Protein AF-T1A2C9-F1 (afdb_monomer)

Solvent-accessible surface area (backbone atoms only — not comparable to full-atom values): 6250 Å² total; per-residue (Å²): 128,85,58,58,80,65,56,76,73,58,48,71,70,52,50,52,50,49,52,54,54,62,72,72,52,86,81,64,80,43,81,91,70,61,66,68,59,52,55,54,50,50,47,36,34,69,59,21,40,70,97,55,68,22,66,33,47,27,81,62,20,31,93,72,24,67,29,54,97,88,28,68,60,53,62,45,53,55,66,73,56,54,53,52,48,42,52,27,14,45,73,54,78,42,86,41,73,72,55,23,63,46,34,63,36,55,132

InterPro domains:
  IPR009056 Cytochrome c-like domain [PF00034] (39-98)
  IPR009056 Cytochrome c-like domain [PS51007] (36-107)
  IPR036909 Cytochrome c-like domain superfamily [G3DSA:1.10.760.10] (38-107)
  IPR036909 Cytochrome c-like domain superfamily [SSF46626] (34-106)
  IPR050597 Cytochrome c Oxidase Subunit [PTHR33751] (2-106)

Foldseek 3Di:
DPCPVVVVPDDPVRVVVVVVVVVPDDQDAADDDPPVVVVVVLCCQQQNDVVLPQHRVCVQCNN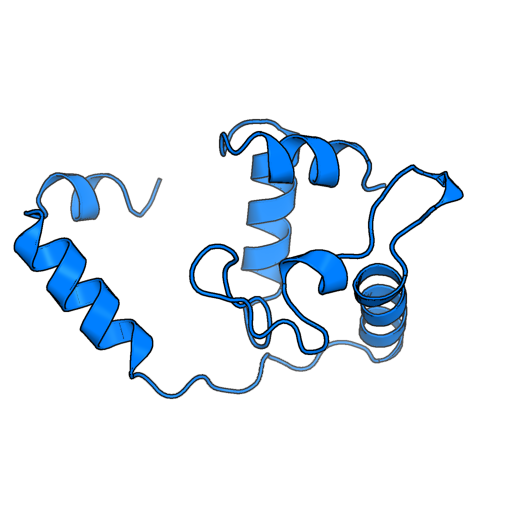QQCHDPVGHRPGRDYPVVVVVVLVCLCVVVPPDPVSVVNSVSDD

Mean predicted aligned error: 3.42 Å

Radius of gyration: 15.53 Å; Cα contacts (8 Å, |Δi|>4): 91; chains: 1; bounding box: 36×29×38 Å

pLDDT: mean 94.44, std 5.2, range [60.56, 98.38]

Sequence (107 aa):
AYMYGMASQLSNATIDALAKYFSHQKTGPGKPHPAAEVAAGDKIFHHGIPSQGVPACAACHGPQGLGSKQFPRLAGQHAKYIMKQLQSFQSNMRQVAIMHGVATTLP

Nearest PDB structures (foldseek):
  1h1o-assembly2_B  TM=9.411E-01  e=1.264E-06  Acidithiobacillus ferrooxidans
  1h1o-assembly1_A  TM=9.266E-01  e=1.433E-06  Acidithiobacillus ferrooxidans
  8smr-assembly1_N  TM=9.245E-01  e=2.518E-06  Pseudomonas aeruginosa
  8uf3-assembly2_B  TM=9.086E-01  e=4.712E-06  Neisseria gonorrhoeae F62
  8yts-assembly2_B  TM=6.860E-01  e=6.856E-02  Thioalkalivibrio paradoxus ARh 1

Structure (mmCIF, N/CA/C/O backbone):
data_AF-T1A2C9-F1
#
_entry.id   AF-T1A2C9-F1
#
loop_
_atom_site.group_PDB
_atom_site.id
_atom_site.type_symbol
_atom_site.label_atom_id
_atom_site.label_alt_id
_atom_site.label_comp_id
_atom_site.label_asym_id
_atom_site.label_entity_id
_atom_site.label_seq_id
_atom_site.pdbx_PDB_ins_code
_atom_site.Cartn_x
_atom_site.Cartn_y
_atom_site.Cartn_z
_atom_site.occupancy
_atom_site.B_iso_or_equiv
_atom_site.auth_seq_id
_atom_site.auth_comp_id
_atom_site.auth_asym_id
_atom_site.auth_atom_id
_atom_site.pdbx_PDB_model_num
ATOM 1 N N . ALA A 1 1 ? 17.066 3.823 3.200 1.00 60.56 1 ALA A N 1
ATOM 2 C CA . ALA A 1 1 ? 16.845 4.168 1.783 1.00 60.56 1 ALA A CA 1
ATOM 3 C C . ALA A 1 1 ? 17.400 3.059 0.882 1.00 60.56 1 ALA A C 1
ATOM 5 O O . ALA A 1 1 ? 18.451 3.224 0.287 1.00 60.56 1 ALA A O 1
ATOM 6 N N . TYR A 1 2 ? 16.719 1.909 0.804 1.00 83.31 2 TYR A N 1
ATOM 7 C CA . TYR A 1 2 ? 17.237 0.751 0.056 1.00 83.31 2 TYR A CA 1
ATOM 8 C C . TYR A 1 2 ? 17.085 0.898 -1.464 1.00 83.31 2 TYR A C 1
ATOM 10 O O . TYR A 1 2 ? 17.934 0.437 -2.209 1.00 83.31 2 TYR A O 1
ATOM 18 N N . MET A 1 3 ? 16.025 1.569 -1.930 1.00 92.12 3 MET A N 1
ATOM 19 C CA . MET A 1 3 ? 15.658 1.571 -3.352 1.00 92.12 3 MET A CA 1
ATOM 20 C C . MET A 1 3 ? 16.298 2.686 -4.187 1.00 92.12 3 MET A C 1
ATOM 22 O O . MET A 1 3 ? 16.319 2.563 -5.403 1.00 92.12 3 MET A O 1
ATOM 26 N N . TYR A 1 4 ? 16.816 3.761 -3.578 1.00 90.69 4 TYR A N 1
ATOM 27 C CA . TYR A 1 4 ? 17.196 4.973 -4.321 1.00 90.69 4 TYR A CA 1
ATOM 28 C C . TYR A 1 4 ? 18.342 4.728 -5.315 1.00 90.69 4 TYR A C 1
ATOM 30 O O . TYR A 1 4 ? 18.202 5.055 -6.485 1.00 90.69 4 TYR A O 1
ATOM 38 N N . GLY A 1 5 ? 19.429 4.074 -4.886 1.00 92.88 5 GLY A N 1
ATOM 39 C CA . GLY A 1 5 ? 20.586 3.812 -5.756 1.00 92.88 5 GLY A CA 1
ATOM 40 C C . GLY A 1 5 ? 20.330 2.788 -6.869 1.00 92.88 5 GLY A C 1
ATOM 41 O O . GLY A 1 5 ? 20.946 2.866 -7.928 1.00 92.88 5 GLY A O 1
ATOM 42 N N . MET A 1 6 ? 19.407 1.842 -6.649 1.00 92.38 6 MET A N 1
ATOM 43 C CA . MET A 1 6 ? 18.968 0.906 -7.692 1.00 92.38 6 MET A CA 1
ATOM 44 C C . MET A 1 6 ? 18.034 1.599 -8.687 1.00 92.38 6 MET A C 1
ATOM 46 O O . MET A 1 6 ? 18.190 1.441 -9.893 1.00 92.38 6 MET A O 1
ATOM 50 N N . ALA A 1 7 ? 17.076 2.385 -8.187 1.00 94.69 7 ALA A N 1
ATOM 51 C CA . ALA A 1 7 ? 16.072 3.047 -9.012 1.00 94.69 7 ALA A CA 1
ATOM 52 C C . ALA A 1 7 ? 16.651 4.190 -9.857 1.00 94.69 7 ALA A C 1
ATOM 54 O O . ALA A 1 7 ? 16.194 4.394 -10.978 1.00 94.69 7 ALA A O 1
ATOM 55 N N . SER A 1 8 ? 17.668 4.906 -9.361 1.00 95.12 8 SER A N 1
ATOM 56 C CA . SER A 1 8 ? 18.267 6.056 -10.055 1.00 95.12 8 SER A CA 1
ATOM 57 C C . SER A 1 8 ? 18.933 5.708 -11.388 1.00 95.12 8 SER A C 1
ATOM 59 O O . SER A 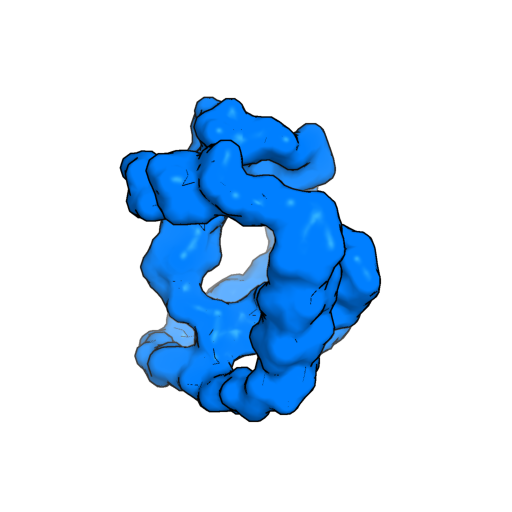1 8 ? 19.244 6.606 -12.162 1.00 95.12 8 SER A O 1
ATOM 61 N N . GLN A 1 9 ? 19.184 4.424 -11.644 1.00 94.25 9 GLN A N 1
ATOM 62 C CA . GLN A 1 9 ? 19.841 3.934 -12.857 1.00 94.25 9 GLN A CA 1
ATOM 63 C C . GLN A 1 9 ? 18.852 3.343 -13.875 1.00 94.25 9 GLN A C 1
ATOM 65 O O . GLN A 1 9 ? 19.263 2.904 -14.947 1.00 94.25 9 GLN A O 1
ATOM 70 N N . LEU A 1 10 ? 17.556 3.288 -13.554 1.00 96.50 10 LEU A N 1
ATOM 71 C CA . LEU A 1 10 ? 16.564 2.646 -14.413 1.00 96.50 10 LEU A CA 1
ATOM 72 C C . LEU A 1 10 ? 16.051 3.608 -15.487 1.00 96.50 10 LEU A C 1
ATOM 74 O O . LEU A 1 10 ? 15.687 4.746 -15.204 1.00 96.50 10 LEU A O 1
ATOM 78 N N . SER A 1 11 ? 15.949 3.110 -16.720 1.00 97.88 11 SER A N 1
ATOM 79 C CA . SER A 1 11 ? 15.235 3.803 -17.797 1.00 97.88 11 SER A CA 1
ATOM 80 C C . SER A 1 11 ? 13.717 3.618 -17.664 1.00 97.88 11 SER A C 1
ATOM 82 O O . SER A 1 11 ? 13.262 2.639 -17.068 1.00 97.88 11 SER A O 1
ATOM 84 N N . ASN A 1 12 ? 12.918 4.488 -18.295 1.00 97.38 12 ASN A N 1
ATOM 85 C CA . ASN A 1 12 ? 11.455 4.332 -18.337 1.00 97.38 12 ASN A CA 1
ATOM 86 C C . ASN A 1 12 ? 11.030 2.976 -18.928 1.00 97.38 12 ASN A C 1
ATOM 88 O O . ASN A 1 12 ? 10.170 2.302 -18.370 1.00 97.38 12 ASN A O 1
ATOM 92 N N . ALA A 1 13 ? 11.691 2.524 -20.000 1.00 97.88 13 ALA A N 1
ATOM 93 C CA . ALA A 1 13 ? 11.415 1.219 -20.602 1.00 97.88 13 ALA A CA 1
ATOM 94 C C . ALA A 1 13 ? 11.711 0.062 -19.631 1.00 97.88 13 ALA A C 1
ATOM 96 O O . ALA A 1 13 ? 10.966 -0.917 -19.573 1.00 97.88 13 ALA A O 1
ATOM 97 N N . THR A 1 14 ? 12.777 0.183 -18.832 1.00 97.94 14 THR A N 1
ATOM 98 C CA . THR A 1 14 ? 13.115 -0.801 -17.796 1.00 97.94 14 THR A CA 1
ATOM 99 C C . THR A 1 14 ? 12.094 -0.787 -16.662 1.00 97.94 14 THR A C 1
ATOM 101 O O . THR A 1 14 ? 11.686 -1.855 -16.211 1.00 97.94 14 THR A O 1
ATOM 104 N N . ILE A 1 15 ? 11.644 0.393 -16.222 1.00 97.56 15 ILE A N 1
ATOM 105 C CA . ILE A 1 15 ? 10.585 0.530 -15.211 1.00 97.56 15 ILE A CA 1
ATOM 106 C C . ILE A 1 15 ? 9.311 -0.180 -15.687 1.00 97.56 15 ILE A C 1
ATOM 108 O O . ILE A 1 15 ? 8.760 -0.994 -14.944 1.00 97.56 15 ILE A O 1
ATOM 112 N N . ASP A 1 16 ? 8.897 0.041 -16.935 1.00 97.31 16 ASP A N 1
ATOM 113 C CA . ASP A 1 16 ? 7.717 -0.606 -17.517 1.00 97.31 16 ASP A CA 1
ATOM 114 C C . ASP A 1 16 ? 7.875 -2.126 -17.629 1.00 97.31 16 ASP A C 1
ATOM 116 O O . ASP A 1 16 ? 6.944 -2.880 -17.329 1.00 97.31 16 ASP A O 1
ATOM 120 N N . ALA A 1 17 ? 9.052 -2.597 -18.048 1.00 97.81 17 ALA A N 1
ATOM 121 C CA . ALA A 1 17 ? 9.342 -4.023 -18.148 1.00 97.81 17 ALA A CA 1
ATOM 122 C C . ALA A 1 17 ? 9.309 -4.705 -16.772 1.00 97.81 17 ALA A C 1
ATOM 124 O O . ALA A 1 17 ? 8.693 -5.762 -16.626 1.00 97.81 17 ALA A O 1
ATOM 125 N N . LEU A 1 18 ? 9.903 -4.082 -15.748 1.00 97.38 18 LEU A N 1
ATOM 126 C CA . LEU A 1 18 ? 9.867 -4.580 -14.373 1.00 97.38 18 LEU A CA 1
ATOM 127 C C . LEU A 1 18 ? 8.440 -4.569 -13.816 1.00 97.38 18 LEU A C 1
ATOM 129 O O . LEU A 1 18 ? 8.010 -5.564 -13.234 1.00 97.38 18 LEU A O 1
ATOM 133 N N . ALA A 1 19 ? 7.679 -3.492 -14.034 1.00 95.94 19 ALA A N 1
ATOM 134 C CA . ALA A 1 19 ? 6.284 -3.408 -13.610 1.00 95.94 19 ALA A CA 1
ATOM 135 C C . ALA A 1 19 ? 5.444 -4.540 -14.224 1.00 95.94 19 ALA A C 1
ATOM 137 O O . ALA A 1 19 ? 4.736 -5.248 -13.502 1.00 95.94 19 ALA A O 1
ATOM 138 N N . LYS A 1 20 ? 5.589 -4.782 -15.535 1.00 96.81 20 LYS A N 1
ATOM 139 C CA . LYS A 1 20 ? 4.952 -5.916 -16.221 1.00 96.81 20 LYS A CA 1
ATOM 140 C C . LYS A 1 20 ? 5.399 -7.245 -15.621 1.00 96.81 20 LYS A C 1
ATOM 142 O O . LYS A 1 20 ? 4.542 -8.054 -15.274 1.00 96.81 20 LYS A O 1
ATOM 147 N N . TYR A 1 21 ? 6.699 -7.459 -15.442 1.00 97.19 21 TYR A N 1
ATOM 148 C CA . TYR A 1 21 ? 7.241 -8.702 -14.894 1.00 97.19 21 TYR A CA 1
ATOM 149 C C . TYR A 1 21 ? 6.680 -9.023 -13.500 1.00 97.19 21 TYR A C 1
ATOM 151 O O . TYR A 1 21 ? 6.134 -10.106 -13.293 1.00 97.19 21 TYR A O 1
ATOM 159 N N . PHE A 1 22 ? 6.743 -8.082 -12.553 1.00 95.88 22 PHE A N 1
ATOM 160 C CA . PHE A 1 22 ? 6.241 -8.300 -11.191 1.00 95.88 22 PHE A CA 1
ATOM 161 C C . PHE A 1 22 ? 4.713 -8.418 -11.125 1.00 95.88 22 PHE A C 1
ATOM 163 O O . PHE A 1 22 ? 4.215 -9.172 -10.293 1.00 95.88 22 PHE A O 1
ATOM 170 N N . SER A 1 23 ? 3.965 -7.751 -12.014 1.00 94.06 23 SER A N 1
ATOM 171 C CA . SER A 1 23 ? 2.498 -7.881 -12.059 1.00 94.06 23 SER A CA 1
ATOM 172 C C . SER A 1 23 ? 2.004 -9.281 -12.456 1.00 94.06 23 SER A C 1
ATOM 174 O O . SER A 1 23 ? 0.902 -9.661 -12.072 1.00 94.06 23 SER A O 1
ATOM 176 N N . HIS A 1 24 ? 2.818 -10.060 -13.178 1.00 94.38 24 HIS A N 1
ATOM 177 C CA . HIS A 1 24 ? 2.484 -11.430 -13.588 1.00 94.38 24 HIS A CA 1
ATOM 178 C C . HIS A 1 24 ? 2.954 -12.499 -12.591 1.00 94.38 24 HIS A C 1
ATOM 180 O O . HIS A 1 24 ? 2.648 -13.680 -12.764 1.00 94.38 24 HIS A O 1
ATOM 186 N N . GLN A 1 25 ? 3.709 -12.127 -11.555 1.00 94.75 25 GLN A N 1
ATOM 187 C CA . GLN A 1 25 ? 4.167 -13.097 -10.566 1.00 94.75 25 GLN A CA 1
ATOM 188 C C . GLN A 1 25 ? 3.021 -13.552 -9.663 1.00 94.75 25 GLN A C 1
ATOM 190 O O . GLN A 1 25 ? 2.144 -12.782 -9.276 1.00 94.75 25 GLN A O 1
ATOM 195 N N . LYS A 1 26 ? 3.057 -14.830 -9.281 1.00 88.25 26 LYS A N 1
ATOM 196 C CA . LYS A 1 26 ? 2.099 -15.388 -8.326 1.00 88.25 26 LYS A CA 1
ATOM 197 C C . LYS A 1 26 ? 2.381 -14.825 -6.935 1.00 88.25 26 LYS A C 1
ATOM 199 O O . LYS A 1 26 ? 3.481 -14.978 -6.411 1.00 88.25 26 LYS A O 1
ATOM 204 N N . THR A 1 27 ? 1.377 -14.215 -6.316 1.00 85.19 27 THR A N 1
ATOM 205 C CA . THR A 1 27 ? 1.466 -13.771 -4.921 1.00 85.19 27 THR A CA 1
ATOM 206 C C . THR A 1 27 ? 1.190 -14.936 -3.976 1.00 85.19 27 THR A C 1
ATOM 208 O O . THR A 1 27 ? 0.179 -15.621 -4.133 1.00 85.19 27 THR A O 1
ATOM 211 N N . GLY A 1 28 ? 2.054 -15.141 -2.982 1.00 80.56 28 GLY A N 1
ATOM 212 C CA . GLY A 1 28 ? 1.807 -16.091 -1.895 1.00 80.56 28 GLY A CA 1
ATOM 213 C C . GLY A 1 28 ? 0.852 -15.536 -0.828 1.00 80.56 28 GLY A C 1
ATOM 214 O O . GLY A 1 28 ? 0.610 -14.324 -0.784 1.00 80.56 28 GLY A O 1
ATO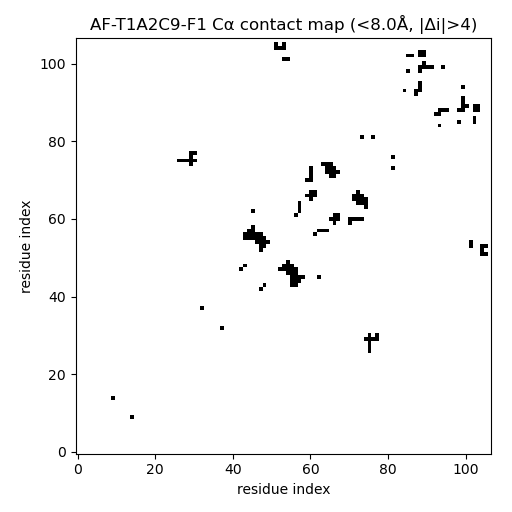M 215 N N . PRO A 1 29 ? 0.309 -16.401 0.048 1.00 77.94 29 PRO A N 1
ATOM 216 C CA . PRO A 1 29 ? -0.429 -15.947 1.218 1.00 77.94 29 PRO A CA 1
ATOM 217 C C . PRO A 1 29 ? 0.491 -15.161 2.162 1.00 77.94 29 PRO A C 1
ATOM 219 O O . PRO A 1 29 ? 1.693 -15.422 2.258 1.00 77.94 29 PRO A O 1
ATOM 222 N N . GLY A 1 30 ? -0.091 -14.195 2.875 1.00 80.56 30 GLY A N 1
ATOM 223 C CA . GLY A 1 30 ? 0.606 -13.503 3.955 1.00 80.56 30 GLY A CA 1
ATOM 224 C C . GLY A 1 30 ? 1.000 -14.476 5.069 1.00 80.56 30 GLY A C 1
ATOM 225 O O . GLY A 1 30 ? 0.455 -15.574 5.185 1.00 80.56 30 GLY A O 1
ATOM 226 N N . LYS A 1 31 ? 1.950 -14.070 5.915 1.00 86.38 31 LYS A N 1
ATOM 227 C CA . LYS A 1 31 ? 2.271 -14.85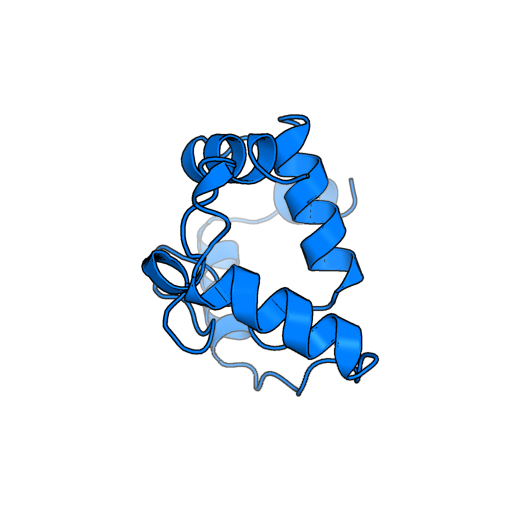0 7.116 1.00 86.38 31 LYS A CA 1
ATOM 228 C C . LYS A 1 31 ? 1.069 -14.840 8.073 1.00 86.38 31 LYS A C 1
ATOM 230 O O . LYS A 1 31 ? 0.440 -13.787 8.198 1.00 86.38 31 LYS A O 1
ATOM 235 N N . PRO A 1 32 ? 0.770 -15.956 8.760 1.00 86.50 32 PRO A N 1
ATOM 236 C CA . PRO A 1 32 ? -0.277 -15.984 9.773 1.00 86.50 32 PRO A CA 1
ATOM 237 C C . PRO A 1 32 ? -0.029 -14.946 10.872 1.00 86.50 32 PRO A C 1
ATOM 239 O O . PRO A 1 32 ? 1.115 -14.717 11.268 1.00 86.50 32 PRO A O 1
ATOM 242 N N . HIS A 1 33 ? -1.111 -14.355 11.369 1.00 88.75 33 HIS A N 1
ATOM 243 C CA . HIS A 1 33 ? -1.132 -13.454 12.520 1.00 88.75 33 HIS A CA 1
ATOM 244 C C . HIS A 1 33 ? -2.156 -13.955 13.549 1.00 88.75 33 HIS A C 1
ATOM 246 O O . HIS A 1 33 ? -3.060 -14.713 13.180 1.00 88.75 33 HIS A O 1
ATOM 252 N N . PRO A 1 34 ? -2.039 -13.554 14.828 1.00 95.69 34 PRO A N 1
ATOM 253 C CA . PRO A 1 34 ? -3.036 -13.856 15.849 1.00 95.69 34 PRO A CA 1
ATOM 254 C C . PRO A 1 34 ? -4.461 -13.498 15.403 1.00 95.69 34 PRO A C 1
ATOM 256 O O . PRO A 1 34 ? -4.711 -12.408 14.892 1.00 95.69 34 PRO A O 1
ATOM 259 N N . ALA A 1 35 ? -5.416 -14.402 15.634 1.00 95.00 35 ALA A N 1
ATOM 260 C CA . ALA A 1 35 ? -6.787 -14.255 15.138 1.00 95.00 35 ALA A CA 1
ATOM 261 C C . ALA A 1 35 ? -7.483 -12.972 15.631 1.00 95.00 35 ALA A C 1
ATOM 263 O O . ALA A 1 35 ? -8.226 -12.346 14.880 1.00 95.00 35 ALA A O 1
ATOM 264 N N . ALA A 1 36 ? -7.206 -12.550 16.868 1.00 96.31 36 ALA A N 1
ATOM 265 C CA . ALA A 1 36 ? -7.746 -11.311 17.422 1.00 96.31 36 ALA A CA 1
ATOM 266 C C . ALA A 1 36 ? -7.246 -10.062 16.669 1.00 96.31 36 ALA A C 1
ATOM 268 O O . ALA A 1 36 ? -8.037 -9.164 16.388 1.00 96.31 36 ALA A O 1
ATOM 269 N N . GLU A 1 37 ? -5.963 -10.025 16.290 1.00 94.19 37 GLU A N 1
ATOM 270 C CA . GLU A 1 37 ? -5.389 -8.936 15.486 1.00 94.19 37 GLU A CA 1
ATOM 271 C C . GLU A 1 37 ? -5.992 -8.917 14.081 1.00 94.19 37 GLU A C 1
ATOM 273 O O . GLU A 1 37 ? -6.348 -7.854 13.575 1.00 94.19 37 GLU A O 1
ATOM 278 N N . VAL A 1 38 ? -6.156 -10.095 13.471 1.00 93.94 38 VAL A N 1
ATOM 279 C CA . VAL A 1 38 ? -6.785 -10.231 12.151 1.00 93.94 38 VAL A CA 1
ATOM 280 C C . VAL A 1 38 ? -8.222 -9.713 12.191 1.00 93.94 38 VAL A C 1
ATOM 282 O O . VAL A 1 38 ? -8.594 -8.910 11.343 1.00 93.94 38 VAL A O 1
ATOM 285 N N . ALA A 1 39 ? -9.008 -10.093 13.201 1.00 96.31 39 ALA A N 1
ATOM 286 C CA . ALA A 1 39 ? -10.387 -9.633 13.356 1.00 96.31 39 ALA A CA 1
ATOM 287 C C . ALA A 1 39 ? -10.489 -8.119 13.625 1.00 96.31 39 ALA A C 1
ATOM 289 O O . ALA A 1 39 ? -11.417 -7.466 13.151 1.00 96.31 39 ALA A O 1
ATOM 290 N N . ALA A 1 40 ? -9.550 -7.541 14.380 1.00 95.19 40 ALA A N 1
ATOM 291 C CA . ALA A 1 40 ? -9.494 -6.094 14.584 1.00 95.19 40 ALA A CA 1
ATOM 292 C C . ALA A 1 40 ? -9.137 -5.352 13.284 1.00 95.19 40 ALA A C 1
ATOM 294 O O . ALA A 1 40 ? -9.795 -4.372 12.930 1.00 95.19 40 ALA A O 1
ATOM 295 N N . GLY A 1 41 ? -8.135 -5.846 12.552 1.00 95.06 41 GLY A N 1
ATOM 296 C CA . GLY A 1 41 ? -7.727 -5.295 11.261 1.00 95.06 41 GLY A CA 1
ATOM 297 C C . GLY A 1 41 ? -8.824 -5.389 10.200 1.00 95.06 41 GLY A C 1
ATOM 298 O O . GLY A 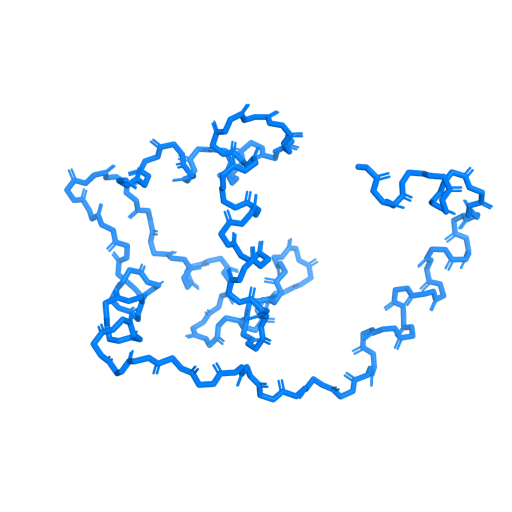1 41 ? -9.027 -4.430 9.462 1.00 95.06 41 GLY A O 1
ATOM 299 N N . ASP A 1 42 ? -9.567 -6.496 10.165 1.00 96.62 42 ASP A N 1
ATOM 300 C CA . ASP A 1 42 ? -10.703 -6.715 9.262 1.00 96.62 42 ASP A CA 1
ATOM 301 C C . ASP A 1 42 ? -11.802 -5.658 9.453 1.00 96.62 42 ASP A C 1
ATOM 303 O O . ASP A 1 42 ? -12.231 -5.014 8.493 1.00 96.62 42 ASP A O 1
ATOM 307 N N . LYS A 1 43 ? -12.164 -5.370 10.712 1.00 97.38 43 LYS A N 1
ATOM 308 C CA . LYS A 1 43 ? -13.128 -4.309 11.043 1.00 97.38 43 LYS A CA 1
ATOM 309 C C . LYS A 1 43 ? -12.678 -2.945 10.525 1.00 97.38 43 LYS A C 1
ATOM 311 O O . LYS A 1 43 ? -13.467 -2.249 9.892 1.00 97.38 43 LYS A O 1
ATOM 316 N N . ILE A 1 44 ? -11.416 -2.576 10.750 1.00 97.31 44 ILE A N 1
ATOM 317 C CA . ILE A 1 44 ? -10.863 -1.301 10.263 1.00 97.31 44 ILE A CA 1
ATOM 318 C C . ILE A 1 44 ? -10.833 -1.286 8.728 1.00 97.31 44 ILE A C 1
ATOM 320 O O . ILE A 1 44 ? -11.197 -0.290 8.106 1.00 97.31 44 ILE A O 1
ATOM 324 N N . PHE A 1 45 ? -10.444 -2.394 8.098 1.00 97.94 45 PHE A N 1
ATOM 325 C CA . PHE A 1 45 ? -10.351 -2.493 6.646 1.00 97.94 45 PHE A CA 1
ATOM 326 C C . PHE A 1 45 ? -11.710 -2.284 5.965 1.00 97.94 45 PHE A C 1
ATOM 328 O O . PHE A 1 45 ? -11.804 -1.530 4.991 1.00 97.94 45 PHE A O 1
ATOM 335 N N . HIS A 1 46 ? -12.762 -2.909 6.494 1.00 98.38 46 HIS A N 1
ATOM 336 C CA . HIS A 1 46 ? -14.097 -2.880 5.900 1.00 98.38 46 HIS A CA 1
ATOM 337 C C . HIS A 1 46 ? -14.967 -1.705 6.345 1.00 98.38 46 HIS A C 1
ATOM 339 O O . HIS A 1 46 ? -15.807 -1.255 5.566 1.00 98.38 46 HIS A O 1
ATOM 345 N N . HIS A 1 47 ? -14.772 -1.194 7.560 1.00 97.50 47 HIS A N 1
ATOM 346 C CA . HIS A 1 47 ? -15.658 -0.185 8.149 1.00 97.50 47 HIS A CA 1
ATOM 347 C C . HIS A 1 47 ? -14.950 1.116 8.531 1.00 97.50 47 HIS A C 1
ATOM 349 O O . HIS A 1 47 ? -15.619 2.105 8.830 1.00 97.50 47 HIS A O 1
ATOM 355 N N . GLY A 1 48 ? -13.617 1.147 8.493 1.00 97.12 48 GLY A N 1
ATOM 356 C CA . GLY A 1 48 ? -12.847 2.271 9.006 1.00 97.12 48 GLY A CA 1
ATOM 357 C C . GLY A 1 48 ? -13.029 2.435 10.516 1.00 97.12 48 GLY A C 1
ATOM 358 O O . GLY A 1 48 ? -13.367 1.492 11.234 1.00 97.12 48 GLY A O 1
ATOM 359 N N . ILE A 1 49 ? -12.813 3.657 10.994 1.00 97.00 49 ILE A N 1
ATOM 360 C CA . ILE A 1 49 ? -13.060 4.077 12.379 1.00 97.00 49 ILE A CA 1
ATOM 361 C C . ILE A 1 49 ? -13.808 5.416 12.314 1.00 97.00 49 ILE A C 1
ATOM 363 O O . ILE A 1 49 ? -13.181 6.477 12.377 1.00 97.00 49 ILE A O 1
ATOM 367 N N . PRO A 1 50 ? -15.147 5.404 12.156 1.00 94.25 50 PRO A N 1
ATOM 368 C CA . PRO A 1 50 ? -15.924 6.623 11.925 1.00 94.25 50 PRO A CA 1
ATOM 369 C C . PRO A 1 50 ? -15.760 7.681 13.019 1.00 94.25 50 PRO A C 1
ATOM 371 O O . PRO A 1 50 ? -15.695 8.868 12.720 1.00 94.25 50 PRO A O 1
ATOM 374 N N . SER A 1 51 ? -15.620 7.257 14.279 1.00 94.69 51 SER A N 1
ATOM 375 C CA . SER A 1 51 ? -15.395 8.154 15.420 1.00 94.69 51 SER A CA 1
ATOM 376 C C . SER A 1 51 ? -14.067 8.916 15.364 1.00 94.69 51 SER A C 1
ATOM 378 O O . SER A 1 51 ? -13.925 9.924 16.049 1.00 94.69 51 SER A O 1
ATOM 380 N N . GLN A 1 52 ? -13.106 8.452 14.562 1.00 94.00 52 GLN A N 1
ATOM 381 C CA . GLN A 1 52 ? -11.792 9.071 14.362 1.00 94.00 52 GLN A CA 1
ATOM 382 C C . GLN A 1 52 ? -11.634 9.657 12.949 1.00 94.00 52 GLN A C 1
ATOM 384 O O . GLN A 1 52 ? -10.585 10.200 12.619 1.00 94.00 52 GLN A O 1
ATOM 389 N N . GLY A 1 53 ? -12.664 9.553 12.101 1.00 94.19 53 GLY A N 1
ATOM 390 C CA . GLY A 1 53 ? -12.602 9.993 10.707 1.00 94.19 53 GLY A CA 1
ATOM 391 C C . GLY A 1 53 ? -11.789 9.079 9.784 1.00 94.19 53 GLY A C 1
ATOM 392 O O . GLY A 1 53 ? -11.505 9.472 8.655 1.00 94.19 53 GLY A O 1
ATOM 393 N N . VAL A 1 54 ? -11.436 7.863 10.221 1.00 96.25 54 VAL A N 1
ATOM 394 C CA . VAL A 1 54 ? -10.714 6.891 9.385 1.00 96.25 54 VAL A CA 1
ATOM 395 C C . VAL A 1 54 ? -11.698 6.270 8.386 1.00 96.25 54 VAL A C 1
ATOM 397 O O . VAL A 1 54 ? -12.632 5.584 8.816 1.00 96.25 54 VAL A O 1
ATOM 400 N N . PRO A 1 55 ? -11.517 6.445 7.066 1.00 96.19 55 PRO A N 1
ATOM 401 C CA . PRO A 1 55 ? -12.379 5.811 6.075 1.00 96.19 55 PRO A CA 1
ATOM 402 C C . PRO A 1 55 ? -12.105 4.304 5.969 1.00 96.19 55 PRO A C 1
ATOM 404 O O . PRO A 1 55 ? -11.004 3.830 6.253 1.00 96.19 55 PRO A O 1
ATOM 407 N N . ALA A 1 56 ? -13.091 3.544 5.487 1.00 97.69 56 ALA A N 1
ATOM 408 C CA . ALA A 1 56 ? -12.902 2.134 5.159 1.00 97.69 56 ALA A CA 1
ATOM 409 C C . ALA A 1 56 ? -11.831 1.964 4.068 1.00 97.69 56 ALA A C 1
ATOM 411 O O . ALA A 1 56 ? -11.960 2.487 2.958 1.00 97.69 56 ALA A O 1
ATOM 412 N N . CYS A 1 57 ? -10.786 1.187 4.355 1.00 98.00 57 CYS A N 1
ATOM 413 C CA . CYS A 1 57 ? -9.690 0.933 3.416 1.00 98.00 57 CYS A CA 1
ATOM 414 C C . CYS A 1 57 ? -10.183 0.236 2.135 1.00 98.00 57 CYS A C 1
ATOM 416 O O . CYS A 1 57 ? -9.692 0.512 1.034 1.00 98.00 57 CYS A O 1
ATOM 418 N N . ALA A 1 58 ? -11.183 -0.638 2.283 1.00 98.25 58 ALA A N 1
ATOM 419 C CA . ALA A 1 58 ? -11.825 -1.376 1.201 1.00 98.25 58 ALA A CA 1
ATOM 420 C C . ALA A 1 58 ? -12.450 -0.468 0.127 1.00 98.25 58 ALA A C 1
ATOM 422 O O . ALA A 1 58 ? -12.562 -0.893 -1.023 1.00 98.25 58 ALA A O 1
ATOM 423 N N . ALA A 1 59 ? -12.807 0.779 0.463 1.00 96.81 59 ALA A N 1
ATOM 424 C CA . ALA A 1 59 ? -13.394 1.728 -0.485 1.00 96.81 59 ALA A CA 1
ATOM 425 C C . ALA A 1 59 ? -12.448 2.061 -1.653 1.00 96.81 59 ALA A C 1
ATOM 427 O O . ALA A 1 59 ? -12.905 2.284 -2.771 1.00 96.81 59 ALA A O 1
ATOM 428 N N . CYS A 1 60 ? -11.133 2.041 -1.411 1.00 97.88 60 CYS A N 1
ATOM 429 C CA . CYS A 1 60 ? -10.115 2.301 -2.432 1.00 97.88 60 CYS A CA 1
ATOM 430 C C . CYS A 1 60 ? -9.333 1.036 -2.809 1.00 97.88 60 CYS A C 1
ATOM 432 O O . CYS A 1 60 ? -9.037 0.805 -3.980 1.00 97.88 60 CYS A O 1
ATOM 434 N N . HIS A 1 61 ? -9.003 0.188 -1.831 1.00 98.12 61 HIS A N 1
ATOM 435 C CA . HIS A 1 61 ? -8.192 -1.016 -2.054 1.00 98.12 61 HIS A CA 1
ATOM 436 C C . HIS A 1 61 ? -9.017 -2.250 -2.457 1.00 98.12 61 HIS A C 1
ATOM 438 O O . HIS A 1 61 ? -8.458 -3.332 -2.657 1.00 98.12 61 HIS A O 1
ATOM 444 N N . GLY A 1 62 ? -10.333 -2.090 -2.608 1.00 97.88 62 GLY A N 1
ATOM 445 C CA . GLY A 1 62 ? -11.271 -3.147 -2.960 1.00 97.88 62 GLY A CA 1
ATOM 446 C C . GLY A 1 62 ? -11.634 -4.044 -1.771 1.00 97.88 62 GLY A C 1
ATOM 447 O O . GLY A 1 62 ? -10.895 -4.110 -0.787 1.00 97.88 62 GLY A O 1
ATOM 448 N N . PRO A 1 63 ? -12.743 -4.798 -1.865 1.00 97.12 63 PRO A N 1
ATOM 449 C CA . PRO A 1 63 ? -13.291 -5.576 -0.750 1.00 97.12 63 PRO A CA 1
ATOM 450 C C . PRO A 1 63 ? -12.341 -6.662 -0.241 1.00 97.12 63 PRO A C 1
ATOM 452 O O . PRO A 1 63 ? -12.398 -7.031 0.916 1.00 97.12 63 PRO A O 1
ATOM 455 N N . GLN A 1 64 ? -11.444 -7.164 -1.085 1.00 95.19 64 GLN A N 1
ATOM 456 C CA . GLN A 1 64 ? -10.459 -8.178 -0.700 1.00 95.19 64 GLN A CA 1
ATOM 457 C C . GLN A 1 64 ? -9.035 -7.610 -0.624 1.00 95.19 64 GLN A C 1
ATOM 459 O O . GLN A 1 64 ? -8.073 -8.371 -0.612 1.00 95.19 64 GLN A O 1
ATOM 464 N N . GLY A 1 65 ? -8.858 -6.284 -0.667 1.00 96.06 65 GLY A N 1
ATOM 465 C CA . GLY A 1 65 ? -7.529 -5.664 -0.677 1.00 96.06 65 GLY A CA 1
ATOM 466 C C . GLY A 1 65 ? -6.704 -5.977 -1.929 1.00 96.06 65 GLY A C 1
ATOM 467 O O . GLY A 1 65 ? -5.474 -5.908 -1.885 1.00 96.06 65 GLY A O 1
ATOM 468 N N . LEU A 1 66 ? -7.355 -6.355 -3.035 1.00 95.62 66 LEU A N 1
ATOM 469 C CA . LEU A 1 66 ? -6.695 -6.688 -4.304 1.00 95.62 66 LEU A CA 1
ATOM 470 C C . LEU A 1 66 ? -6.219 -5.448 -5.068 1.00 95.62 66 LEU A C 1
ATOM 472 O O . LEU A 1 66 ? -5.367 -5.572 -5.945 1.00 95.62 66 LEU A O 1
ATOM 476 N N . GLY A 1 67 ? -6.710 -4.267 -4.696 1.00 95.25 67 GLY A N 1
ATOM 477 C CA . GLY A 1 67 ? -6.376 -3.007 -5.340 1.00 95.25 67 GLY A CA 1
ATOM 478 C C . GLY A 1 67 ? -6.985 -2.852 -6.734 1.00 95.25 67 GLY A C 1
ATOM 479 O O . GLY A 1 67 ? -7.886 -3.581 -7.148 1.00 95.25 67 GLY A O 1
ATOM 480 N N . SER A 1 68 ? -6.472 -1.862 -7.451 1.00 94.50 68 SER A N 1
ATOM 481 C CA . SER A 1 68 ? -6.785 -1.527 -8.835 1.00 94.50 68 SER A CA 1
ATOM 482 C C . SER A 1 68 ? -5.523 -0.989 -9.523 1.00 94.50 68 SER A C 1
ATOM 484 O O . SER A 1 68 ? -4.426 -1.022 -8.965 1.00 94.50 68 SER A O 1
ATOM 486 N N . LYS A 1 69 ? -5.658 -0.435 -10.733 1.00 91.38 69 LYS A N 1
ATOM 487 C CA . LYS A 1 69 ? -4.545 0.254 -11.403 1.00 91.38 69 LYS A CA 1
ATOM 488 C C . LYS A 1 69 ? -4.040 1.472 -10.612 1.00 91.38 69 LYS A C 1
ATOM 490 O O . LYS A 1 69 ? -2.848 1.756 -10.658 1.00 91.38 69 LYS A O 1
ATOM 495 N N . GLN A 1 70 ? -4.924 2.196 -9.916 1.00 91.62 70 GLN A N 1
ATOM 496 C CA . GLN A 1 70 ? -4.544 3.378 -9.128 1.00 91.62 70 GLN A CA 1
ATOM 497 C C . GLN A 1 70 ? -4.213 3.044 -7.669 1.00 91.62 70 GLN A C 1
ATOM 499 O O . GLN A 1 70 ? -3.384 3.722 -7.064 1.00 91.62 70 GLN A O 1
ATOM 504 N N . PHE A 1 71 ? -4.845 2.013 -7.100 1.00 96.50 71 PHE A N 1
ATOM 505 C CA . PHE A 1 71 ? -4.689 1.661 -5.689 1.00 96.50 71 PHE A CA 1
ATOM 506 C C . PHE A 1 71 ? -3.927 0.346 -5.537 1.00 96.50 71 PHE A C 1
ATOM 508 O O . PHE A 1 71 ? -4.368 -0.673 -6.062 1.00 96.50 71 PHE A O 1
ATOM 515 N N . PRO A 1 72 ? -2.801 0.311 -4.809 1.00 96.44 72 PRO A N 1
ATOM 516 C CA . PRO A 1 72 ? -1.997 -0.897 -4.721 1.00 96.44 72 PRO A CA 1
ATOM 517 C C . PRO A 1 72 ? -2.740 -2.023 -3.995 1.00 96.44 72 PRO A C 1
ATOM 519 O O . PRO A 1 72 ? -3.514 -1.788 -3.062 1.00 96.44 72 PRO A O 1
ATOM 522 N N . ARG A 1 73 ? -2.431 -3.261 -4.386 1.00 96.38 73 ARG A N 1
ATOM 523 C CA . ARG A 1 73 ? -2.808 -4.469 -3.651 1.00 96.38 73 ARG A CA 1
ATOM 524 C C . ARG A 1 73 ? -2.201 -4.451 -2.243 1.00 96.38 73 ARG A C 1
ATOM 526 O O . ARG A 1 73 ? -0.990 -4.283 -2.092 1.00 96.38 73 ARG A O 1
ATOM 533 N N . LEU A 1 74 ? -3.029 -4.697 -1.229 1.00 96.00 74 LEU A N 1
ATOM 534 C CA . LEU A 1 74 ? -2.621 -4.872 0.172 1.00 96.00 74 LEU A CA 1
ATOM 535 C C . LEU A 1 74 ? -2.657 -6.343 0.611 1.00 96.00 74 LEU A C 1
ATOM 537 O O . LEU A 1 74 ? -1.880 -6.753 1.474 1.00 96.00 74 LEU A O 1
ATOM 541 N N . ALA A 1 75 ? -3.520 -7.157 -0.001 1.00 94.62 75 ALA A N 1
ATOM 542 C CA . ALA A 1 75 ? -3.693 -8.559 0.359 1.00 94.62 75 ALA A CA 1
ATOM 543 C C . ALA A 1 75 ? -2.400 -9.374 0.194 1.00 94.62 75 ALA A C 1
ATOM 545 O O . ALA A 1 75 ? -1.797 -9.416 -0.882 1.00 94.62 75 ALA A O 1
ATOM 546 N N . GLY A 1 76 ? -1.995 -10.066 1.260 1.00 92.94 76 GLY A N 1
ATOM 547 C CA . GLY A 1 76 ? -0.775 -10.882 1.289 1.00 92.94 76 GLY A CA 1
ATOM 548 C C . GLY A 1 76 ? 0.526 -10.089 1.456 1.00 92.94 76 GLY A C 1
ATOM 549 O O . GLY A 1 76 ? 1.597 -10.692 1.484 1.00 92.94 76 GLY A O 1
ATOM 550 N N . GLN A 1 77 ? 0.466 -8.761 1.598 1.00 94.88 77 GLN A N 1
ATOM 551 C CA . GLN A 1 77 ? 1.648 -7.958 1.899 1.00 94.88 77 GLN A CA 1
ATOM 552 C C . GLN A 1 77 ? 2.153 -8.234 3.324 1.00 94.88 77 GLN A C 1
ATOM 554 O O . GLN A 1 77 ? 1.396 -8.565 4.236 1.00 94.88 77 GLN A O 1
ATOM 559 N N . HIS A 1 78 ? 3.455 -8.076 3.540 1.00 93.62 78 HIS A N 1
ATOM 560 C CA . HIS A 1 78 ? 4.060 -8.260 4.850 1.00 93.62 78 HIS A CA 1
ATOM 561 C C . HIS A 1 78 ? 3.564 -7.206 5.848 1.00 93.62 78 HIS A C 1
ATOM 563 O O . HIS A 1 78 ? 3.681 -6.006 5.597 1.00 93.62 78 HIS A O 1
ATOM 569 N N . ALA A 1 79 ? 3.112 -7.640 7.028 1.00 93.12 79 ALA A N 1
ATOM 570 C CA . ALA A 1 79 ? 2.611 -6.745 8.076 1.00 93.12 79 ALA A CA 1
ATOM 571 C C . ALA A 1 79 ? 3.616 -5.640 8.451 1.00 93.12 79 ALA A C 1
ATOM 573 O O . ALA A 1 79 ? 3.261 -4.466 8.519 1.00 93.12 79 ALA A O 1
ATOM 574 N N . LYS A 1 80 ? 4.906 -5.990 8.582 1.00 94.06 80 LYS A N 1
ATOM 575 C CA . LYS A 1 80 ? 5.984 -5.014 8.836 1.00 94.06 80 LYS A CA 1
ATOM 576 C C . LYS A 1 80 ? 6.098 -3.960 7.732 1.00 94.06 80 LYS A C 1
ATOM 578 O O . LYS A 1 80 ? 6.402 -2.806 8.022 1.00 94.06 80 LYS A O 1
ATOM 583 N N . TYR A 1 81 ? 5.859 -4.342 6.477 1.00 95.50 81 TYR A N 1
ATOM 584 C CA . TYR A 1 81 ? 5.870 -3.399 5.364 1.00 95.50 81 TYR A CA 1
ATOM 585 C C . TYR A 1 81 ? 4.666 -2.459 5.436 1.00 95.50 81 TYR A C 1
ATOM 587 O O . TYR A 1 81 ? 4.873 -1.250 5.362 1.00 95.50 81 TYR A O 1
ATOM 595 N N . ILE A 1 82 ? 3.449 -2.985 5.643 1.00 96.00 82 ILE A N 1
ATOM 596 C CA . ILE A 1 82 ? 2.233 -2.164 5.801 1.00 96.00 82 ILE A CA 1
ATOM 597 C C . ILE A 1 82 ? 2.421 -1.148 6.929 1.00 96.00 82 ILE A C 1
ATOM 599 O O . ILE A 1 82 ? 2.280 0.049 6.686 1.00 96.00 82 ILE A O 1
ATOM 603 N N . MET A 1 83 ? 2.833 -1.601 8.116 1.00 95.75 83 MET A N 1
ATOM 604 C CA . MET A 1 83 ? 3.078 -0.723 9.264 1.00 95.75 83 MET A CA 1
ATOM 605 C C . MET A 1 83 ? 4.099 0.371 8.928 1.00 95.75 83 MET A C 1
ATOM 607 O O . MET A 1 83 ? 3.855 1.553 9.161 1.00 95.75 83 MET A O 1
ATOM 611 N N . LYS A 1 84 ? 5.218 0.001 8.288 1.00 97.12 84 LYS A N 1
ATOM 612 C CA . LYS A 1 84 ? 6.234 0.975 7.879 1.00 97.12 84 LYS A CA 1
ATOM 613 C C . LYS A 1 84 ? 5.686 2.005 6.890 1.00 97.12 84 LYS A C 1
ATOM 615 O O . LYS A 1 84 ? 6.064 3.173 6.980 1.00 97.12 84 LYS A O 1
ATOM 620 N N . GLN A 1 85 ? 4.838 1.596 5.943 1.00 97.94 85 GLN A N 1
ATOM 621 C CA . GLN A 1 85 ? 4.242 2.527 4.983 1.00 97.94 85 GLN A CA 1
ATOM 622 C C . GLN A 1 85 ? 3.252 3.469 5.665 1.00 97.94 85 GLN A C 1
ATOM 624 O O . GLN A 1 85 ? 3.360 4.669 5.443 1.00 97.94 85 GLN A O 1
ATOM 629 N N . LEU A 1 86 ? 2.363 2.959 6.525 1.00 97.75 86 LEU A N 1
ATOM 630 C CA . LEU A 1 86 ? 1.412 3.774 7.291 1.00 97.75 86 LEU A CA 1
ATOM 631 C C . LEU A 1 86 ? 2.130 4.839 8.127 1.00 97.75 86 LEU A C 1
ATOM 633 O O . LEU A 1 86 ? 1.835 6.020 7.979 1.00 97.75 86 LEU A O 1
ATOM 637 N N . GLN A 1 87 ? 3.158 4.451 8.884 1.00 97.81 87 GLN A N 1
ATOM 638 C CA . GLN A 1 87 ? 3.988 5.390 9.651 1.00 97.81 87 GLN A CA 1
ATOM 639 C C . GLN A 1 87 ? 4.673 6.430 8.755 1.00 97.81 87 GLN A C 1
ATOM 641 O O . GLN A 1 87 ? 4.776 7.599 9.113 1.00 97.81 87 GLN A O 1
ATOM 646 N N . SER A 1 88 ? 5.141 6.014 7.572 1.00 97.75 88 SER A N 1
ATOM 647 C CA . SER A 1 88 ? 5.810 6.921 6.630 1.00 97.75 88 SER A CA 1
ATOM 648 C C . SER A 1 88 ? 4.829 7.893 5.967 1.00 97.75 88 SER A C 1
ATOM 650 O O . SER A 1 88 ? 5.218 9.019 5.664 1.00 97.75 88 SER A O 1
ATOM 652 N N . PHE A 1 89 ? 3.576 7.486 5.743 1.00 98.12 89 PHE A N 1
ATOM 653 C CA . PHE A 1 89 ? 2.505 8.381 5.304 1.00 98.12 89 PHE A CA 1
ATOM 654 C C . PHE A 1 89 ? 2.120 9.355 6.419 1.00 98.12 89 PHE A C 1
ATOM 656 O O . PHE A 1 89 ? 2.052 10.553 6.168 1.00 98.12 89 PHE A O 1
ATOM 663 N N . GLN A 1 90 ? 1.943 8.869 7.650 1.00 96.88 90 GLN A N 1
ATOM 664 C CA . GLN A 1 90 ? 1.586 9.681 8.818 1.00 96.88 90 GLN A CA 1
ATOM 665 C C . GLN A 1 90 ? 2.628 10.774 9.092 1.00 96.88 90 GLN A C 1
ATOM 667 O O . GLN A 1 90 ? 2.282 11.943 9.225 1.00 96.88 90 GLN A O 1
ATOM 672 N N . SER A 1 91 ? 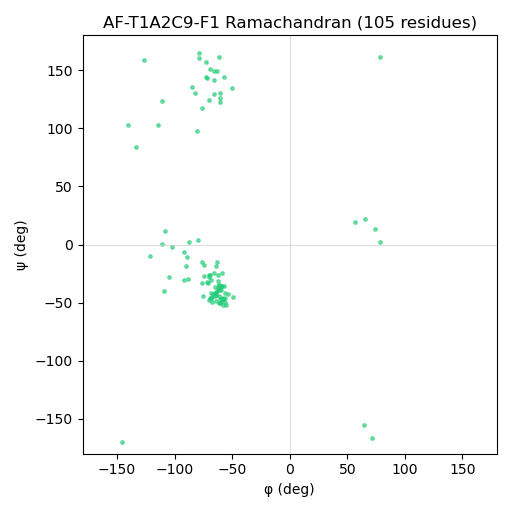3.917 10.422 9.077 1.00 97.06 91 SER A N 1
ATOM 673 C CA . SER A 1 91 ? 5.020 11.370 9.285 1.00 97.06 91 SER A CA 1
ATOM 674 C C . SER A 1 91 ? 5.372 12.201 8.041 1.00 97.06 91 SER A C 1
ATOM 676 O O . SER A 1 91 ? 6.393 12.886 8.037 1.00 97.06 91 SER A O 1
ATOM 678 N N . ASN A 1 92 ? 4.617 12.054 6.947 1.00 95.94 92 ASN A N 1
ATOM 679 C CA . ASN A 1 92 ? 4.865 12.677 5.645 1.00 95.94 92 ASN A CA 1
ATOM 680 C C . ASN A 1 92 ? 6.252 12.380 5.017 1.00 95.94 92 ASN A C 1
ATOM 682 O O . ASN A 1 92 ? 6.693 13.068 4.096 1.00 95.94 92 ASN A O 1
ATOM 686 N N . MET A 1 93 ? 6.943 11.322 5.465 1.00 96.38 93 MET A N 1
ATOM 687 C CA . MET A 1 93 ? 8.179 10.831 4.830 1.00 96.38 93 MET A CA 1
ATOM 688 C C . MET A 1 93 ? 7.906 10.187 3.464 1.00 96.38 93 MET A C 1
ATOM 690 O O . MET A 1 93 ? 8.785 10.139 2.605 1.00 96.38 93 MET A O 1
ATOM 694 N N . ARG A 1 94 ? 6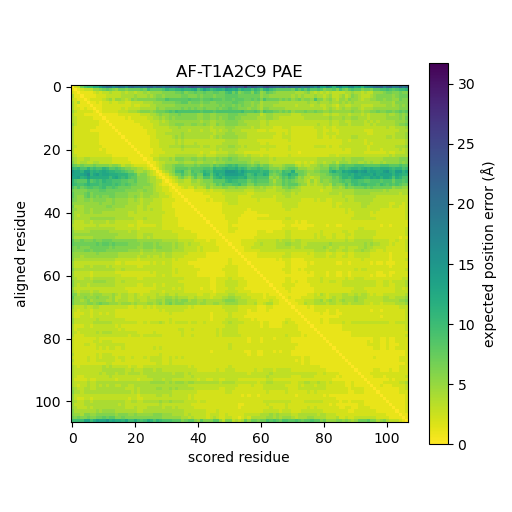.688 9.673 3.261 1.00 96.06 94 ARG A N 1
ATOM 695 C CA . ARG A 1 94 ? 6.176 9.215 1.970 1.00 96.06 94 ARG A CA 1
ATOM 696 C C . ARG A 1 94 ? 5.016 10.119 1.567 1.00 96.06 94 ARG A C 1
ATOM 698 O O . ARG A 1 94 ? 3.909 9.977 2.073 1.00 96.06 94 ARG A O 1
ATOM 705 N N . GLN A 1 95 ? 5.278 11.031 0.641 1.00 97.12 95 GLN A N 1
ATOM 706 C CA . GLN A 1 95 ? 4.328 12.072 0.256 1.00 97.12 95 GLN A CA 1
ATOM 707 C C . GLN A 1 95 ? 3.285 11.533 -0.728 1.00 97.12 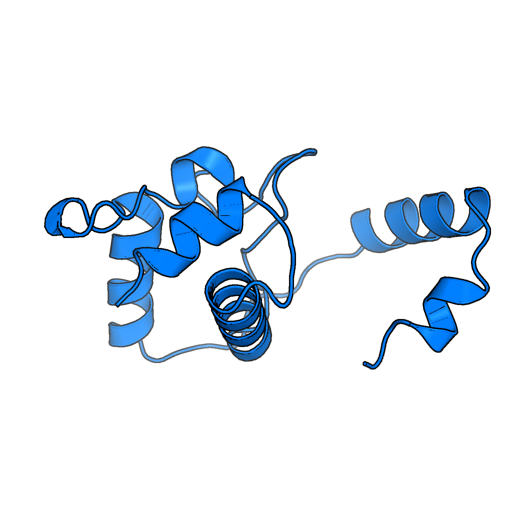95 GLN A C 1
ATOM 709 O O . GLN A 1 95 ? 3.528 11.426 -1.928 1.00 97.12 95 GLN A O 1
ATOM 714 N N . VAL A 1 96 ? 2.114 11.171 -0.208 1.00 96.62 96 VAL A N 1
ATOM 715 C CA . VAL A 1 96 ? 0.921 10.837 -0.996 1.00 96.62 96 VAL A CA 1
ATOM 716 C C . VAL A 1 96 ? -0.272 11.428 -0.262 1.00 96.62 96 VAL A C 1
ATOM 718 O O . VAL A 1 96 ? -0.698 10.859 0.736 1.00 96.62 96 VAL A O 1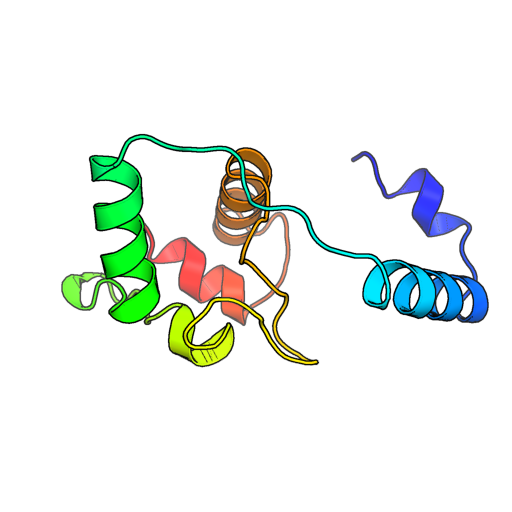
ATOM 721 N N . ALA A 1 97 ? -0.803 12.558 -0.738 1.00 96.12 97 ALA A N 1
ATOM 722 C CA . ALA A 1 97 ? -1.808 13.353 -0.020 1.00 96.12 97 ALA A CA 1
ATOM 723 C C . ALA A 1 97 ? -2.994 12.525 0.508 1.00 96.12 97 ALA A C 1
ATOM 725 O O . ALA A 1 97 ? -3.346 12.638 1.678 1.00 96.12 97 ALA A O 1
ATOM 726 N N . ILE A 1 98 ? -3.545 11.633 -0.325 1.00 95.69 98 ILE A N 1
ATOM 727 C CA . ILE A 1 98 ? -4.669 10.762 0.053 1.00 95.69 98 ILE A CA 1
ATOM 728 C C . ILE A 1 98 ? -4.288 9.861 1.236 1.00 95.69 98 ILE A C 1
ATOM 730 O O . ILE A 1 98 ? -4.991 9.821 2.238 1.00 95.69 98 ILE A O 1
ATOM 734 N N . MET A 1 99 ? -3.151 9.164 1.150 1.00 97.56 99 MET A N 1
ATOM 735 C CA . MET A 1 99 ? -2.716 8.264 2.221 1.00 97.56 99 MET A CA 1
ATOM 736 C C . MET A 1 99 ? -2.174 9.002 3.444 1.00 97.56 99 MET A C 1
ATOM 738 O O . MET A 1 99 ? -2.273 8.464 4.539 1.00 97.56 99 MET A O 1
ATOM 742 N N . HIS A 1 100 ? -1.631 10.211 3.285 1.00 97.50 100 HIS A N 1
ATOM 743 C CA . HIS A 1 100 ? -1.262 11.069 4.408 1.00 97.50 100 HIS A CA 1
ATOM 744 C C . HIS A 1 100 ? -2.504 11.419 5.232 1.00 97.50 100 HIS A C 1
ATOM 746 O O . HIS A 1 100 ? -2.513 11.157 6.429 1.00 97.50 100 HIS A O 1
ATOM 752 N N . GLY A 1 101 ? -3.577 11.891 4.582 1.00 95.94 101 GLY A N 1
ATOM 753 C CA . GLY A 1 101 ? -4.841 12.206 5.254 1.00 95.94 101 GLY A CA 1
ATOM 754 C C . GLY A 1 101 ? -5.489 11.000 5.941 1.00 95.94 101 GLY A C 1
ATOM 755 O O . GLY A 1 101 ? -6.006 11.134 7.041 1.00 95.94 101 GLY A O 1
ATOM 756 N N . VAL A 1 102 ? -5.416 9.805 5.343 1.00 96.38 102 VAL A N 1
ATOM 757 C CA . VAL A 1 102 ? -5.883 8.574 6.008 1.00 96.38 102 VAL A CA 1
ATOM 758 C C . VAL A 1 102 ? -4.997 8.234 7.210 1.00 96.38 102 VAL A C 1
ATOM 760 O O . VAL A 1 102 ? -5.500 7.986 8.302 1.00 96.38 102 VAL A O 1
ATOM 763 N N . ALA A 1 103 ? -3.675 8.229 7.037 1.00 96.31 103 ALA A N 1
ATOM 764 C CA . ALA A 1 103 ? -2.749 7.761 8.062 1.00 96.31 103 ALA A CA 1
ATOM 765 C C . ALA A 1 103 ? -2.668 8.679 9.292 1.00 96.31 103 ALA A C 1
ATOM 767 O O . ALA A 1 103 ? -2.356 8.194 10.374 1.00 96.31 103 ALA A O 1
ATOM 768 N N . THR A 1 104 ? -2.956 9.976 9.161 1.00 96.56 104 THR A N 1
ATOM 769 C CA . THR A 1 104 ? -2.996 10.909 10.302 1.00 96.56 104 THR A CA 1
ATOM 770 C C . THR A 1 104 ? -4.228 10.742 11.189 1.00 96.56 104 THR A C 1
ATOM 772 O O . THR A 1 104 ? -4.204 11.197 12.327 1.00 96.56 104 THR A O 1
ATOM 775 N N . THR A 1 105 ? -5.276 10.077 10.695 1.00 94.25 105 THR A N 1
ATOM 776 C CA . THR A 1 105 ? -6.491 9.766 11.473 1.00 94.25 105 THR A CA 1
ATOM 777 C C . THR A 1 105 ? -6.415 8.431 12.213 1.00 94.25 105 THR A C 1
ATOM 779 O O . THR A 1 105 ? -7.275 8.145 13.042 1.00 94.25 105 THR A O 1
ATOM 782 N N . LEU A 1 106 ? -5.403 7.605 11.921 1.00 90.31 106 LEU A N 1
ATOM 783 C CA . LEU A 1 106 ? -5.201 6.331 12.607 1.00 90.31 106 LEU A CA 1
ATOM 784 C C . LEU A 1 106 ? -4.697 6.555 14.047 1.00 90.31 106 LEU A C 1
ATOM 786 O O . LEU A 1 106 ? -3.898 7.471 14.263 1.00 90.31 106 LEU A O 1
ATOM 790 N N . PRO A 1 107 ? -5.146 5.723 15.005 1.00 81.25 107 PRO A N 1
ATOM 791 C CA . PRO A 1 107 ? -4.733 5.803 16.403 1.00 81.25 107 PRO A CA 1
ATOM 792 C C . PRO A 1 107 ? -3.285 5.352 16.636 1.00 81.25 107 PRO A C 1
ATOM 794 O O . PRO A 1 107 ? -2.737 4.591 15.801 1.00 81.25 107 PRO A O 1
#

Secondary structure (DSSP, 8-state):
--SHHHHTT--HHHHHHHHHHHHTSPPPPPPP--HHHHHHHHHHHHH-BGGGTBPPTHHHH-TTS---SSS---TT--HHHHHHHHHHHHTTSS--HHHHHHHTT--

Organism: NCBI:txid410659